Protein AF-A0A837DAI5-F1 (afdb_monomer)

Mean predicted aligned error: 1.87 Å

InterPro domains:
  IPR041629 Bacterial SCP orthologue [PF17844] (2-43)

pLDDT: mean 97.38, std 2.26, range [85.44, 98.56]

Secondary structure (DSSP, 8-state):
-EEE-HHHHHHHHTTSS-HHHHHHTTSEEE-STT---GGG--S---

Organism: NCBI:txid1852

Sequence (46 aa):
MVETDPRTWLELALGRLKWTQAVEDARVDASGARADISRWLPIVRL

Foldseek 3Di:
DKDADPVVVVCFLQVVDQPVRCVVVVRIDQDDPPSPPRVCTNVDHD

Radius of gyration: 9.77 Å; Cα contacts (8 Å, |Δi|>4): 57; chains: 1; bounding box: 24×17×23 Å

Nearest PDB structures (foldseek):
  2cx7-assembly1_A  TM=7.174E-01  e=7.444E-01  Thermus thermophilus
  2cfz-assembly1_A  TM=8.788E-01  e=2.181E+00  Pseudomonas aeruginosa PAO1
  2yhe-assembly3_C  TM=8.530E-01  e=2.030E+00  Pseudomonas sp. DSM 6611
  4av7-assembly3_E  TM=8.492E-01  e=3.602E+00  Pseudomonas sp. DSM 6611
  2c0l-assembly1_B  TM=7.765E-01  e=4.465E+00  Homo sapiens

Structure (mmCIF, N/CA/C/O backbone):
data_AF-A0A837DAI5-F1
#
_entry.id   AF-A0A837DAI5-F1
#
loop_
_atom_site.group_PDB
_atom_site.id
_atom_site.type_symbol
_atom_site.label_atom_id
_atom_site.label_alt_id
_atom_site.label_comp_id
_atom_site.label_asym_id
_atom_site.label_entity_id
_atom_site.label_seq_id
_atom_site.pdbx_PDB_ins_code
_atom_site.Cartn_x
_atom_site.Cartn_y
_atom_site.Cartn_z
_atom_site.occupancy
_atom_site.B_iso_or_equiv
_atom_site.auth_seq_id
_ato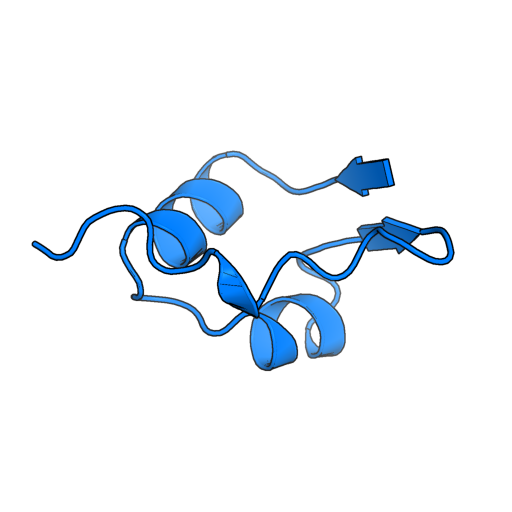m_site.auth_comp_id
_atom_site.auth_asym_id
_atom_site.auth_atom_id
_atom_site.pdbx_PDB_model_num
ATOM 1 N N . MET A 1 1 ? 7.902 -9.169 -4.877 1.00 94.00 1 MET A N 1
ATOM 2 C CA . MET A 1 1 ? 8.001 -9.002 -3.420 1.00 94.00 1 MET A CA 1
ATOM 3 C C . MET A 1 1 ? 7.350 -7.683 -3.056 1.00 94.00 1 MET A C 1
ATOM 5 O O . MET A 1 1 ? 7.423 -6.767 -3.864 1.00 94.00 1 MET A O 1
ATOM 9 N N . VAL A 1 2 ? 6.670 -7.622 -1.914 1.00 97.44 2 VAL A N 1
ATOM 10 C CA . VAL A 1 2 ? 6.112 -6.385 -1.356 1.00 97.44 2 VAL A CA 1
ATOM 11 C C . VAL A 1 2 ? 6.574 -6.328 0.095 1.00 97.44 2 VAL A C 1
ATOM 13 O O . VAL A 1 2 ? 6.269 -7.254 0.847 1.00 97.44 2 VAL A O 1
ATOM 16 N N . GLU A 1 3 ? 7.321 -5.296 0.466 1.00 98.44 3 GLU A N 1
ATOM 17 C CA . GLU A 1 3 ? 7.825 -5.073 1.823 1.00 98.44 3 GLU A CA 1
ATOM 18 C C . GLU A 1 3 ? 7.295 -3.749 2.372 1.00 98.44 3 GLU A C 1
ATOM 20 O O . GLU A 1 3 ? 7.233 -2.742 1.667 1.00 98.44 3 GLU A O 1
ATOM 25 N N . THR A 1 4 ? 6.867 -3.756 3.634 1.00 98.44 4 THR A N 1
ATOM 26 C CA . THR A 1 4 ? 6.354 -2.577 4.338 1.00 98.44 4 THR A CA 1
ATOM 27 C C . THR A 1 4 ? 6.268 -2.856 5.839 1.00 98.44 4 THR A C 1
ATOM 29 O O . THR A 1 4 ? 6.295 -4.014 6.266 1.00 98.44 4 THR A O 1
ATOM 32 N N . ASP A 1 5 ? 6.148 -1.812 6.655 1.00 98.56 5 ASP A N 1
ATOM 33 C CA . ASP A 1 5 ? 5.942 -1.957 8.093 1.00 98.56 5 ASP A CA 1
ATOM 34 C C . ASP A 1 5 ? 4.482 -2.349 8.439 1.00 98.56 5 ASP A C 1
ATOM 36 O O . ASP A 1 5 ? 3.551 -2.095 7.663 1.00 98.56 5 ASP A O 1
ATOM 40 N N . PRO A 1 6 ? 4.232 -2.924 9.633 1.00 98.56 6 PRO A N 1
ATOM 41 C CA . PRO A 1 6 ? 2.899 -3.393 10.016 1.00 98.56 6 P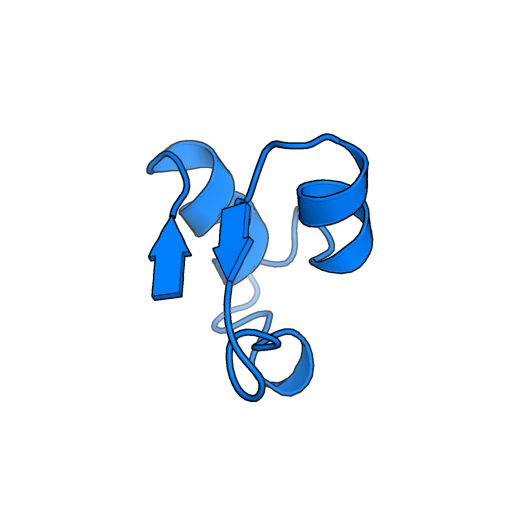RO A CA 1
ATOM 42 C C . PRO A 1 6 ? 1.813 -2.310 10.019 1.00 98.56 6 PRO A C 1
ATOM 44 O O . PRO A 1 6 ? 0.654 -2.599 9.717 1.00 98.56 6 PRO A O 1
ATOM 47 N N . ARG A 1 7 ? 2.154 -1.060 10.358 1.00 98.56 7 ARG A N 1
ATOM 48 C CA . ARG A 1 7 ? 1.182 0.039 10.392 1.00 98.56 7 ARG A CA 1
ATOM 49 C C . ARG A 1 7 ? 0.775 0.417 8.975 1.00 98.56 7 ARG A C 1
ATOM 51 O O . ARG A 1 7 ? -0.416 0.553 8.712 1.00 98.56 7 ARG A O 1
ATOM 58 N N . THR A 1 8 ? 1.735 0.564 8.066 1.00 98.50 8 THR A N 1
ATOM 59 C CA . THR A 1 8 ? 1.455 0.853 6.652 1.00 98.50 8 THR A CA 1
ATOM 60 C C . THR A 1 8 ? 0.605 -0.248 6.018 1.00 98.50 8 THR A C 1
ATOM 62 O O . THR A 1 8 ? -0.372 0.067 5.336 1.00 98.50 8 THR A O 1
ATOM 65 N N . TRP A 1 9 ? 0.883 -1.522 6.316 1.00 98.38 9 TRP A N 1
ATOM 66 C CA . TRP A 1 9 ? 0.046 -2.632 5.852 1.00 98.38 9 TRP A CA 1
ATOM 67 C C . TRP A 1 9 ? -1.410 -2.523 6.323 1.00 98.38 9 TRP A C 1
ATOM 69 O O . TRP A 1 9 ? -2.327 -2.666 5.514 1.00 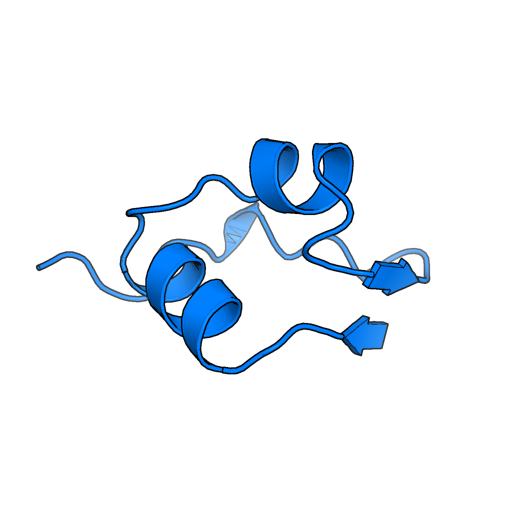98.38 9 TRP A O 1
ATOM 79 N N . LEU A 1 10 ? -1.648 -2.239 7.608 1.00 98.44 10 LEU A N 1
ATOM 80 C CA . LEU A 1 10 ? -3.011 -2.103 8.130 1.00 98.44 10 LEU A CA 1
ATOM 81 C C . LEU A 1 10 ? -3.748 -0.921 7.499 1.00 98.44 10 LEU A C 1
ATOM 83 O O . LEU A 1 10 ? -4.906 -1.058 7.122 1.00 98.44 10 LEU A O 1
ATOM 87 N N . GLU A 1 11 ? -3.095 0.223 7.324 1.00 98.50 11 GLU A N 1
ATOM 88 C CA . GLU A 1 11 ? -3.731 1.380 6.689 1.00 98.50 11 GLU A CA 1
ATOM 89 C C . GLU A 1 11 ? -4.117 1.087 5.224 1.00 98.50 11 GLU A C 1
ATOM 91 O O . GLU A 1 11 ? -5.193 1.497 4.788 1.00 98.50 11 GLU A O 1
ATOM 96 N N . LEU A 1 12 ? -3.312 0.311 4.487 1.00 98.50 12 LEU A N 1
ATOM 97 C CA . LEU A 1 12 ? -3.654 -0.188 3.145 1.00 98.50 12 LEU A CA 1
ATOM 98 C C . LEU A 1 12 ? -4.817 -1.191 3.178 1.00 98.50 12 LEU A C 1
ATOM 100 O O . LEU A 1 12 ? -5.784 -1.057 2.425 1.00 98.50 12 LEU A O 1
ATOM 104 N N . ALA A 1 13 ? -4.744 -2.187 4.064 1.00 98.56 13 ALA A N 1
ATOM 105 C CA . ALA A 1 13 ? -5.747 -3.241 4.188 1.00 98.56 13 ALA A CA 1
ATOM 106 C C . ALA A 1 13 ? -7.124 -2.695 4.593 1.00 98.56 13 ALA A C 1
ATOM 108 O O . ALA A 1 13 ? -8.137 -3.220 4.129 1.00 98.56 13 ALA A O 1
ATOM 109 N N . LEU A 1 14 ? -7.145 -1.636 5.410 1.00 98.44 14 LEU A N 1
ATOM 110 C CA . LEU A 1 14 ? -8.345 -0.933 5.874 1.00 98.44 14 LEU A CA 1
ATOM 111 C C . LEU A 1 14 ? -8.820 0.177 4.914 1.00 98.44 14 LEU A C 1
ATOM 113 O O . LEU A 1 14 ? -9.871 0.775 5.137 1.00 98.44 14 LEU A O 1
ATOM 117 N N . GLY A 1 15 ? -8.051 0.494 3.866 1.00 97.88 15 GLY A N 1
ATOM 118 C CA . GLY A 1 15 ? -8.387 1.540 2.890 1.00 97.88 15 GLY A CA 1
ATOM 119 C C . GLY A 1 15 ? -8.178 2.975 3.374 1.00 97.88 15 GLY A C 1
ATOM 120 O O . GLY A 1 15 ? -8.708 3.906 2.771 1.00 97.88 15 GLY A O 1
ATOM 121 N N . ARG A 1 16 ? -7.410 3.162 4.448 1.00 98.25 16 ARG A N 1
ATOM 122 C CA . ARG A 1 16 ? -7.028 4.470 5.002 1.00 98.25 16 ARG A CA 1
ATOM 123 C C . ARG A 1 16 ? -5.820 5.087 4.294 1.00 98.25 16 ARG A C 1
ATOM 125 O O . ARG A 1 16 ? -5.645 6.300 4.327 1.00 98.25 16 ARG A O 1
ATOM 132 N N . LEU A 1 17 ? -5.015 4.261 3.628 1.00 98.44 17 LEU A N 1
ATOM 133 C CA . LEU A 1 17 ? -3.908 4.667 2.765 1.00 98.44 17 LEU A CA 1
ATOM 134 C C . LEU A 1 17 ? -4.120 4.092 1.361 1.00 98.44 17 LEU A C 1
ATOM 136 O O . LEU A 1 17 ? -4.528 2.940 1.212 1.00 98.44 17 LEU A O 1
ATOM 140 N N . LYS A 1 18 ? -3.845 4.883 0.319 1.00 98.25 18 LYS A N 1
ATOM 141 C CA . LYS A 1 18 ? -3.883 4.405 -1.071 1.00 98.25 18 LYS A CA 1
ATOM 142 C C . LYS A 1 18 ? -2.573 3.707 -1.429 1.00 98.25 18 LYS A C 1
ATOM 144 O O . LYS A 1 18 ? -1.506 4.169 -1.040 1.00 98.25 18 LYS A O 1
ATOM 149 N N . TRP A 1 19 ? -2.658 2.651 -2.239 1.00 98.44 19 TRP A N 1
ATOM 150 C CA . TRP A 1 19 ? -1.481 1.934 -2.743 1.00 98.44 19 TRP A CA 1
ATOM 151 C C . TRP A 1 19 ? -0.486 2.855 -3.458 1.00 98.44 19 TRP A C 1
ATOM 153 O O . TRP A 1 19 ? 0.692 2.847 -3.122 1.00 98.44 19 TRP A O 1
ATOM 163 N N . THR A 1 20 ? -0.963 3.681 -4.398 1.00 98.06 20 THR A N 1
ATOM 164 C CA . THR A 1 20 ? -0.102 4.592 -5.172 1.00 98.06 20 THR A CA 1
ATOM 165 C C . THR A 1 20 ? 0.652 5.552 -4.262 1.00 98.06 20 THR A C 1
ATOM 16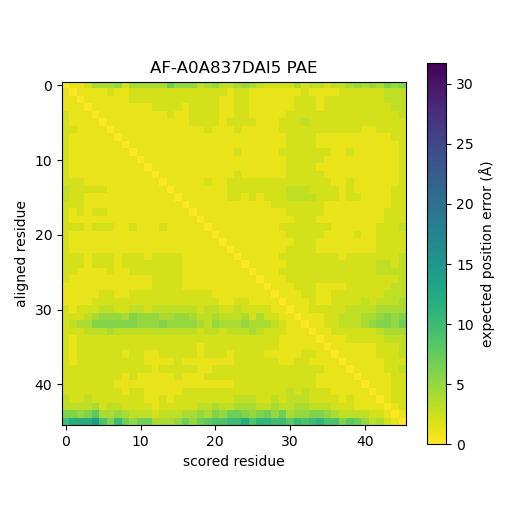7 O O . THR A 1 20 ? 1.864 5.659 -4.372 1.00 98.06 20 THR A O 1
ATOM 170 N N . GLN A 1 21 ? -0.046 6.138 -3.287 1.00 98.56 21 GLN A N 1
ATOM 171 C CA . GLN A 1 21 ? 0.560 7.018 -2.295 1.00 98.56 21 GLN A CA 1
ATOM 172 C C . GLN A 1 21 ? 1.615 6.285 -1.454 1.00 98.56 21 GLN A C 1
ATOM 174 O O . GLN A 1 21 ? 2.691 6.815 -1.219 1.00 98.56 21 GLN A O 1
ATOM 179 N N . ALA A 1 22 ? 1.343 5.055 -1.012 1.00 98.44 22 ALA A N 1
ATOM 180 C CA . ALA A 1 22 ? 2.301 4.296 -0.210 1.00 98.44 22 ALA A CA 1
ATOM 181 C C . ALA A 1 22 ? 3.599 3.972 -0.973 1.00 98.44 22 ALA A C 1
ATOM 183 O O . ALA A 1 22 ? 4.666 3.949 -0.364 1.00 98.44 22 ALA A O 1
ATOM 184 N N . VAL A 1 23 ? 3.509 3.734 -2.286 1.00 97.94 23 VAL A N 1
ATOM 185 C CA . VAL A 1 23 ? 4.675 3.514 -3.157 1.00 97.94 23 VAL A CA 1
ATOM 186 C C . VAL A 1 23 ? 5.410 4.830 -3.433 1.00 97.94 23 VAL A C 1
ATOM 188 O O . VAL A 1 23 ? 6.629 4.879 -3.301 1.00 97.94 23 VAL A O 1
ATOM 191 N N . GLU A 1 24 ? 4.686 5.901 -3.770 1.00 98.25 24 GLU A N 1
ATOM 192 C CA . GLU A 1 24 ? 5.250 7.240 -4.020 1.00 98.25 24 GLU A CA 1
ATOM 193 C C . GLU A 1 24 ? 5.986 7.798 -2.791 1.00 98.25 24 GLU A C 1
ATOM 195 O O . GLU A 1 24 ? 7.075 8.351 -2.924 1.00 98.25 24 GLU A O 1
ATOM 200 N N . ASP A 1 25 ? 5.439 7.572 -1.594 1.00 98.25 25 ASP A N 1
ATOM 201 C CA . ASP A 1 25 ? 6.020 7.992 -0.312 1.00 98.25 25 ASP A CA 1
ATOM 202 C C . ASP A 1 25 ? 7.139 7.048 0.184 1.00 98.25 25 ASP A C 1
ATOM 204 O O . ASP A 1 25 ? 7.611 7.193 1.313 1.00 98.25 25 ASP A O 1
ATOM 208 N N . ALA A 1 26 ? 7.535 6.042 -0.608 1.00 98.12 26 ALA A N 1
ATOM 209 C CA . ALA A 1 26 ? 8.502 5.001 -0.239 1.00 98.12 26 ALA A CA 1
ATOM 210 C C . ALA A 1 26 ? 8.166 4.255 1.074 1.00 98.12 26 ALA A C 1
ATOM 212 O O . ALA A 1 26 ? 9.045 3.739 1.764 1.00 98.12 26 ALA A O 1
ATOM 213 N N . ARG A 1 27 ? 6.878 4.174 1.427 1.00 98.38 27 ARG A N 1
ATOM 214 C CA . ARG A 1 27 ? 6.377 3.397 2.576 1.00 98.38 27 ARG A CA 1
ATOM 215 C C . ARG A 1 27 ? 6.187 1.919 2.242 1.00 98.38 27 ARG A C 1
ATOM 217 O O . ARG A 1 27 ? 6.079 1.087 3.143 1.00 98.38 27 ARG A O 1
ATOM 224 N N . VAL A 1 28 ? 6.107 1.601 0.955 1.00 98.50 28 VAL A N 1
ATOM 225 C CA . VAL A 1 28 ? 6.057 0.244 0.412 1.00 98.50 28 VAL A CA 1
ATOM 226 C C . VAL A 1 28 ? 7.154 0.105 -0.633 1.00 98.50 28 VAL A C 1
ATOM 228 O O . VAL A 1 28 ? 7.189 0.880 -1.587 1.00 98.50 28 VAL A O 1
ATOM 231 N N . ASP A 1 29 ? 7.990 -0.920 -0.489 1.00 98.25 29 ASP A N 1
ATOM 232 C CA . ASP A 1 29 ? 8.858 -1.391 -1.565 1.00 98.25 29 ASP A CA 1
ATOM 233 C C . ASP A 1 29 ? 8.156 -2.533 -2.312 1.00 98.25 29 ASP A C 1
ATOM 235 O O . ASP A 1 29 ? 7.800 -3.562 -1.731 1.00 98.25 29 ASP A O 1
ATOM 239 N N . ALA A 1 30 ? 7.912 -2.343 -3.607 1.00 97.31 30 ALA A N 1
ATOM 240 C CA . ALA A 1 30 ? 7.213 -3.290 -4.464 1.00 97.31 30 ALA A CA 1
ATOM 241 C C . ALA A 1 30 ? 8.100 -3.652 -5.660 1.00 97.31 30 ALA A C 1
ATOM 243 O O . ALA A 1 30 ? 8.211 -2.905 -6.630 1.00 97.31 30 ALA A O 1
ATOM 244 N N . SER A 1 31 ? 8.696 -4.843 -5.614 1.00 95.94 31 SER A N 1
ATOM 245 C CA . SER A 1 31 ? 9.649 -5.305 -6.625 1.00 95.94 31 SER A CA 1
ATOM 246 C C . SER A 1 31 ? 9.139 -6.519 -7.406 1.00 95.94 31 SER A C 1
ATOM 248 O O . SER A 1 31 ? 8.740 -7.542 -6.838 1.00 95.94 31 SER A O 1
ATOM 250 N N . GLY A 1 32 ? 9.181 -6.424 -8.736 1.00 95.69 32 GLY A N 1
ATOM 251 C CA . GLY A 1 32 ? 8.829 -7.489 -9.677 1.00 95.69 32 GLY A CA 1
ATOM 252 C C . GLY A 1 32 ? 7.493 -7.278 -10.395 1.00 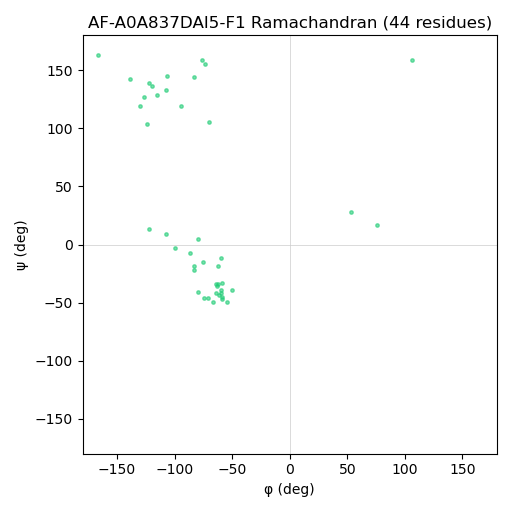95.69 32 GLY A C 1
ATOM 253 O O . GLY A 1 32 ? 6.598 -6.592 -9.912 1.00 95.69 32 GLY A O 1
ATOM 254 N N . ALA A 1 33 ? 7.333 -7.940 -11.546 1.00 93.56 33 ALA A N 1
ATOM 255 C CA . ALA A 1 33 ? 6.226 -7.725 -12.491 1.00 93.56 33 ALA A CA 1
ATOM 256 C C . ALA A 1 33 ? 4.807 -7.976 -11.934 1.00 93.56 33 ALA A C 1
ATOM 258 O O . ALA A 1 33 ? 3.818 -7.653 -12.581 1.00 93.56 33 ALA A O 1
ATOM 259 N N . ARG A 1 34 ? 4.698 -8.583 -10.747 1.00 96.12 34 ARG A N 1
ATOM 260 C CA . ARG A 1 34 ? 3.434 -8.918 -10.072 1.00 96.12 34 ARG A CA 1
ATOM 261 C C . ARG A 1 34 ? 3.310 -8.302 -8.673 1.00 96.12 34 ARG A C 1
ATOM 263 O O . ARG A 1 34 ? 2.477 -8.753 -7.893 1.00 96.12 34 ARG A O 1
ATOM 270 N N . ALA A 1 35 ? 4.174 -7.350 -8.322 1.00 97.44 35 ALA A N 1
ATOM 271 C CA . ALA A 1 35 ? 4.153 -6.718 -7.004 1.00 97.44 35 ALA A CA 1
ATOM 272 C C . ALA A 1 35 ? 3.011 -5.702 -6.846 1.00 97.44 35 ALA A C 1
ATOM 274 O O . ALA A 1 35 ? 2.676 -5.344 -5.722 1.00 97.44 35 ALA A O 1
ATOM 275 N N . ASP A 1 36 ? 2.382 -5.281 -7.948 1.00 97.00 36 ASP A N 1
ATOM 276 C CA .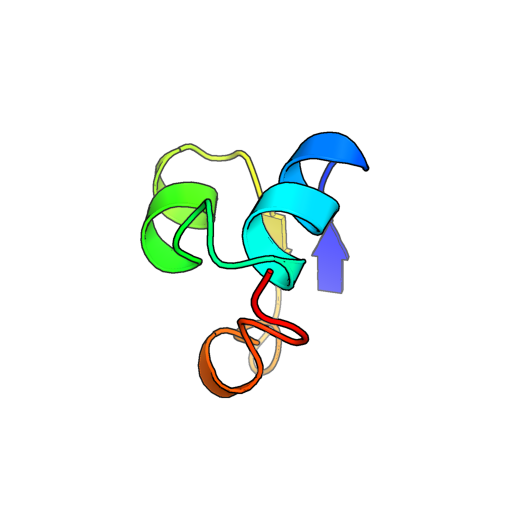 ASP A 1 36 ? 1.180 -4.459 -7.887 1.00 97.00 36 ASP A CA 1
ATOM 277 C C . ASP A 1 36 ? -0.013 -5.277 -7.366 1.00 97.00 36 ASP A C 1
ATOM 279 O O . ASP A 1 36 ? -0.591 -6.121 -8.060 1.00 97.00 36 ASP A O 1
ATOM 283 N N . ILE A 1 37 ? -0.367 -5.013 -6.110 1.00 97.38 37 ILE A N 1
ATOM 284 C CA . ILE A 1 37 ? -1.524 -5.596 -5.429 1.00 97.38 37 ILE A CA 1
ATOM 285 C C . ILE A 1 37 ? -2.664 -4.588 -5.245 1.00 97.38 37 ILE A C 1
ATOM 287 O O . ILE A 1 37 ? -3.638 -4.910 -4.567 1.00 97.38 37 ILE A O 1
ATOM 291 N N . SER A 1 38 ? -2.583 -3.397 -5.854 1.00 97.75 38 SER A N 1
ATOM 292 C CA . SER A 1 38 ? -3.564 -2.311 -5.695 1.00 97.75 38 SER A CA 1
ATOM 293 C C . SER A 1 38 ? -5.007 -2.764 -5.909 1.00 97.75 38 SER A C 1
ATOM 295 O O . SER A 1 38 ? -5.892 -2.389 -5.146 1.00 97.75 38 SER A O 1
ATOM 297 N N . ARG A 1 39 ? -5.236 -3.641 -6.894 1.00 97.50 39 ARG A N 1
ATOM 298 C CA . ARG A 1 39 ? -6.558 -4.198 -7.224 1.00 97.50 39 ARG A CA 1
ATOM 299 C C . ARG A 1 39 ? -7.211 -5.019 -6.107 1.00 97.50 39 ARG A C 1
ATOM 301 O O . ARG A 1 39 ? -8.405 -5.287 -6.182 1.00 97.50 39 ARG A O 1
ATOM 308 N N . TRP A 1 40 ? -6.432 -5.474 -5.129 1.00 97.81 40 TRP A N 1
ATOM 309 C CA . TRP A 1 40 ? -6.898 -6.295 -4.008 1.00 97.81 40 TRP A CA 1
ATOM 310 C C . TRP A 1 40 ? -7.128 -5.485 -2.731 1.00 97.81 40 TRP A C 1
ATOM 312 O O . TRP A 1 40 ? -7.546 -6.045 -1.721 1.00 97.81 40 TRP A O 1
ATOM 322 N N . LEU A 1 41 ? -6.830 -4.187 -2.760 1.00 97.88 41 LEU A N 1
ATOM 323 C CA . LEU A 1 41 ? -6.970 -3.289 -1.625 1.00 97.88 41 LEU A CA 1
ATOM 324 C C . LEU A 1 41 ? -8.184 -2.360 -1.827 1.00 97.88 41 LEU A C 1
ATOM 326 O O . LEU A 1 41 ? -8.445 -1.923 -2.950 1.00 97.88 41 LEU A O 1
ATOM 330 N N . PRO A 1 42 ? -8.911 -1.996 -0.756 1.00 98.31 42 PRO A N 1
ATOM 331 C CA . PRO A 1 42 ? -8.781 -2.517 0.605 1.00 98.31 42 PRO A CA 1
ATOM 332 C C . PRO A 1 42 ? -9.332 -3.942 0.743 1.00 98.31 42 PRO A C 1
ATOM 334 O O . PRO A 1 42 ? -10.229 -4.345 0.005 1.00 98.31 42 PRO A O 1
ATOM 337 N 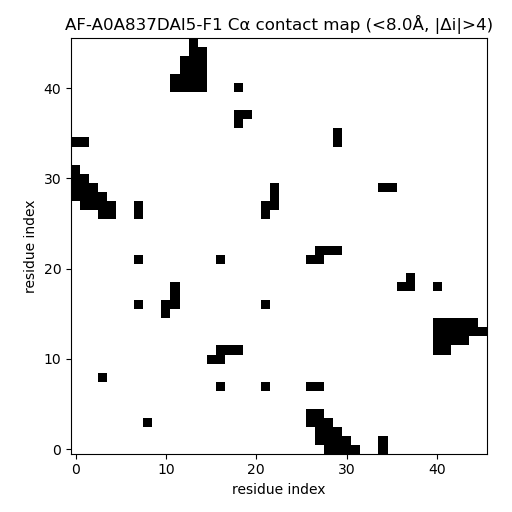N . ILE A 1 43 ? -8.823 -4.674 1.733 1.00 97.75 43 ILE A N 1
ATOM 338 C CA . ILE A 1 43 ? -9.271 -6.038 2.056 1.00 97.75 43 ILE A CA 1
ATOM 339 C C . ILE A 1 43 ? -10.569 -5.982 2.868 1.00 97.75 43 ILE A C 1
ATOM 341 O O . ILE A 1 43 ? -11.492 -6.762 2.647 1.00 97.75 43 ILE A O 1
ATOM 345 N N . VAL A 1 44 ? -10.647 -5.038 3.805 1.00 97.75 44 VAL A N 1
ATOM 346 C CA . VAL A 1 44 ? -11.814 -4.803 4.657 1.00 97.75 44 VAL A CA 1
ATOM 347 C C . VAL A 1 44 ? -12.028 -3.301 4.802 1.00 97.75 44 VAL A C 1
ATOM 349 O O . VAL A 1 44 ? -11.073 -2.535 4.878 1.00 97.75 44 VAL A O 1
ATOM 352 N N . ARG A 1 45 ? -13.289 -2.868 4.828 1.00 91.75 45 ARG A N 1
ATOM 353 C CA . ARG A 1 45 ? -13.661 -1.497 5.194 1.00 91.75 45 ARG A CA 1
ATOM 354 C C . ARG A 1 45 ? -14.302 -1.514 6.575 1.00 91.75 45 ARG A C 1
ATOM 356 O O . ARG A 1 45 ? -15.152 -2.365 6.830 1.00 91.75 45 ARG A O 1
ATOM 363 N N . LEU A 1 46 ? -13.866 -0.591 7.427 1.00 85.44 46 LEU A N 1
ATOM 364 C CA . LEU A 1 46 ? -14.428 -0.312 8.749 1.00 85.44 46 LEU A CA 1
ATOM 365 C C . LEU A 1 46 ? -15.139 1.038 8.728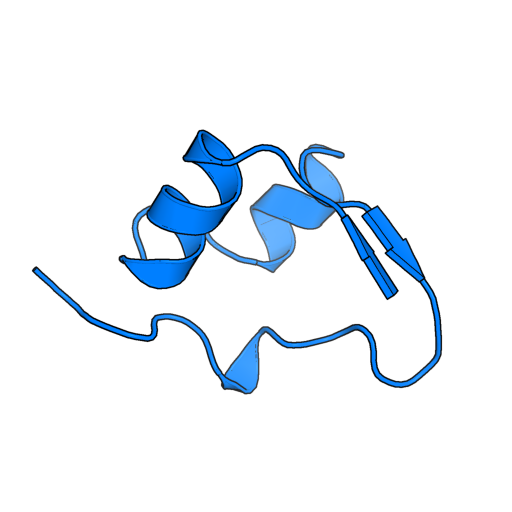 1.00 85.44 46 LEU A C 1
ATOM 367 O O . LEU A 1 46 ? -14.644 1.931 8.001 1.00 85.44 46 LEU A O 1
#

Solvent-accessible surface area (backbone atoms only — not comparable to full-atom values): 2748 Å² total; per-residue (Å²): 79,72,48,63,51,74,67,59,51,49,32,30,36,46,54,77,39,55,59,68,55,33,45,75,68,66,53,33,51,63,47,63,102,76,32,81,56,54,92,64,51,48,72,46,81,128

=== Feature glossary ===
Legend for the data blocks above and below:

— What the protein is —

Sequence gives the chain of amino acids in standard one-letter code (A=alanine, C=cysteine, …, Y=tyrosine), read N→C. It is the only feature that is directly encoded by the gene; all structural features are derived from the folded form of this sequence.

The annotation block draws on four external resources. InterPro: which protein families and domains the sequence belongs to. GO: standardized terms for what the protein does, what process it participates in, and where in the cell it acts. CATH: which structural fold it has in the CATH hierarchy. Organism: the species of origin.

— Where its atoms are —

Atomic coordinates in PDBx/mmCIF format — the same representation the Protein Data Bank distributes. Each line of the _atom_site loop places one backbone atom in Cartesian space (units: ångströms, origin: arbitrary).

Six rendered views show the 3D structure from the faces of a cube — i.e. along ±x, ±y, ±z. Rendering representation is drawn randomly per protein from cartoon (secondary-structure ribbons), sticks (backbone bonds), or molecular surface; coloring is either N→C rainbow (blue at the N-terminus through red at the C-terminus) or one color per chain.

— Local backbone conformation —

DSSP 8-state secondary structure assigns each residue one of H (α-helix), G (3₁₀-helix), I (π-helix), E (extended β-strand), B (isolated β-bridge), T (hydrogen-bonded turn), S (bend), or '-' (coil). The assignment is computed from backbone hydrogen-bond geometry via the Kabsch–Sander algorithm.

P-SEA three-state annotation labels each residue as helix, strand, or coil based purely on the geometry of the Cα trace. It serves as a fallback when the full backbone (and thus DSSP) is unavailable.

φ (phi) and ψ (psi) are the two rotatable backbone dihedrals per residue: φ is the C(i-1)–N–Cα–C torsion, ψ is the N–Cα–C–N(i+1) torsion, both in degrees on (−180°, 180°]. α-helical residues cluster near (−60°, −45°); β-strand residues near (−120°, +130°). A Ramachandran plot is simply a scatter of (φ, ψ) for every residue.

— Global shape and packing —

Radius of gyration (Rg) is the root-mean-square distance of Cα atoms from their centroid — a single number for overall size and compactness. A globular domain of N residues has Rg ≈ 2.2·N^0.38 Å; an extended or disordered chain has a much larger Rg. The Cα contact count is the number of residue pairs whose Cα atoms are within 8 Å and are more than four positions apart in sequence — a standard proxy for tertiary packing density. The bounding box is the smallest axis-aligned box enclosing all Cα atoms.

Accessible surface area quantifies burial. A residue with SASA near zero is packed into the hydrophobic core; one with SASA >100 Å² sits on the surface. Computed here via the Shrake–Rupley numerical algorithm with a 1.4 Å probe.

The contact map is a binary N×N matrix image: pixel (i, j) is dark where Cα_i and Cα_j are within 8 Å and |i−j|>4. Because the |i−j|>4 filter removes local helical contacts, off-diagonal stripes parallel to the main diagonal indicate parallel β-sheets; stripes perpendicular to it indicate antiparallel β-sheets. The Ramachandran plot scatters every residue's (φ, ψ) pair against the sterically allowed regions. The PAE heatmap renders the predicted-aligned-error matrix.

— Structural neighborhood —

A 3Di character summarizes, for each residue, the relative orientation of the Cα frame of its nearest spatial neighbor. Because it encodes fold topology rather than chemistry, 3Di alignments detect remote structural similarity that sequence alignment misses.

Structural nearest neighbors (via Foldseek easy-search vs the PDB). Reported per hit: target PDB id, E-value, and alignment TM-score. A TM-score above ~0.5 is the conventional threshold for 'same fold'.

— Confidence and disorder —

For AlphaFold models, the B-factor field carries pLDDT — the model's own estimate of local accuracy on a 0–100 scale. Regions with pLDDT<50 should be treated as essentially unmodeled; they often correspond to intrinsically disordered segments.

B-factor (Debye–Waller factor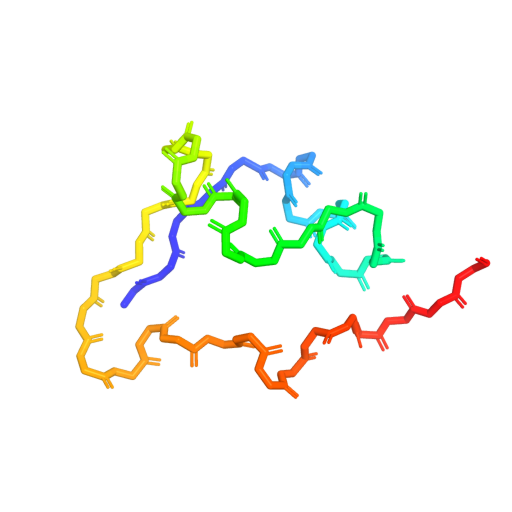) reflects atomic displacement in the crystal lattice. It is an experimental observable (units Å²), not a prediction; low values mean the atom is pinned down, high values mean it moves or is heterogeneous across the crystal.

Predicted Aligned Error (PAE) is an AlphaFold confidence matrix: entry (i, j) is the expected error in the position of residue j, in ångströms, when the prediction is superimposed on the true structure at residue i. Low PAE within a block of residues means that block is internally rigid and well-predicted; high PAE between two blocks means their relative placement is uncertain even if each block individually is confident.